Protein AF-A0A8T1FWP3-F1 (afdb_monomer)

Foldseek 3Di:
DLVVLLVVLVVCLQPQAADPPHDLVVSLVVNVVSQVVCVVSVNHDDPVNSVVSSVVRYPPPPPPPPPDPDDDD

Radius of gyration: 16.99 Å; Cα contacts (8 Å, |Δi|>4): 44; chains: 1; bounding box: 44×19×55 Å

Nearest PDB structures (foldseek):
  7nli-assembly1_B  TM=8.346E-01  e=1.805E-01  Saccharomyces cerevisiae
  7nlg-assembly2_C-2  TM=8.357E-01  e=2.794E-01  Saccharomyces cerevisiae
  8ty6-assembly1_F  TM=6.878E-01  e=2.191E+00  Human immunodeficiency virus 1
  7t12-assembly1_A  TM=6.789E-01  e=3.609E+00  HIV-1 O_MVP5180
  7t12-assembly2_K  TM=6.641E-01  e=4.931E+00  HIV-1 O_MVP5180

Organism: NCBI:txid29920

Solvent-accessible surface area (backbone atoms only — not comparable to full-atom values): 4612 Å² total; per-residue (Å²): 112,68,70,60,52,49,54,49,47,55,50,44,60,75,63,54,60,48,54,92,85,56,62,65,67,64,51,53,48,54,51,49,54,50,45,52,57,27,41,76,71,73,54,69,70,52,69,70,56,51,51,54,46,53,63,69,19,44,59,82,77,67,89,80,77,84,80,83,85,83,88,86,131

Sequence (73 aa):
MVAQKMYRLQGELHRTRLRTKGDVRSHLYTLFDIKDELEDLKAPVNNLQMVDLMLRSLPTVSLLQRTQEKGVI

Secondary structure (DSSP, 8-state):
-HHHHHHHHHHHHHH----TTS-HHHHHHHHHHHHHHHHHTT-PPPHHHHHHHHHHHS----S-SSSSSS---

Structure (mmCIF, N/CA/C/O backbone):
data_AF-A0A8T1FWP3-F1
#
_entry.id   AF-A0A8T1FWP3-F1
#
loop_
_atom_site.group_PDB
_atom_site.id
_atom_site.type_symbol
_atom_site.label_atom_id
_atom_site.label_alt_id
_atom_site.label_comp_id
_atom_site.label_asym_id
_atom_site.label_entity_id
_atom_site.label_seq_id
_atom_site.pdbx_PDB_ins_code
_atom_site.Cartn_x
_atom_site.Cartn_y
_atom_site.Cartn_z
_atom_site.occupancy
_atom_site.B_iso_or_equiv
_atom_site.auth_seq_id
_atom_site.auth_comp_id
_atom_site.auth_asym_id
_atom_site.auth_atom_id
_atom_site.pdbx_PDB_model_num
ATOM 1 N N . MET A 1 1 ? -3.923 -1.528 21.986 1.00 76.38 1 MET A N 1
ATOM 2 C CA . MET A 1 1 ? -3.331 -2.382 20.925 1.00 76.38 1 MET A CA 1
ATOM 3 C C . MET A 1 1 ? -3.572 -1.851 19.510 1.00 76.38 1 MET A C 1
ATOM 5 O O . MET A 1 1 ? -2.625 -1.833 18.739 1.00 76.38 1 MET A O 1
ATOM 9 N N . VAL A 1 2 ? -4.770 -1.351 19.177 1.00 84.44 2 VAL A N 1
ATOM 10 C CA . VAL A 1 2 ? -5.116 -0.804 17.842 1.00 84.44 2 VAL A CA 1
ATOM 11 C C . VAL A 1 2 ? -4.178 0.319 17.371 1.00 84.44 2 VAL A C 1
ATOM 13 O O . VAL A 1 2 ? -3.604 0.217 16.293 1.00 84.44 2 VAL A O 1
ATOM 16 N N . ALA A 1 3 ? -3.922 1.328 18.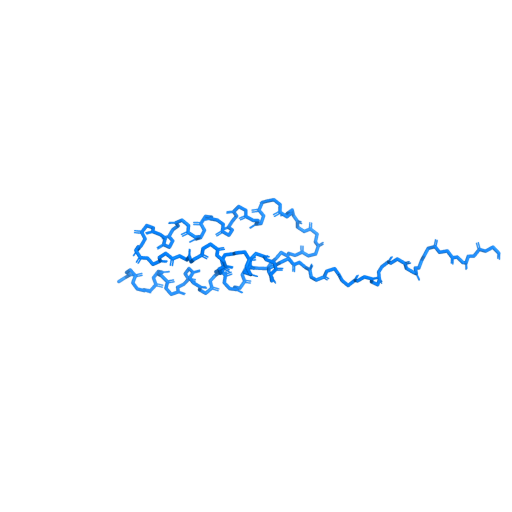212 1.00 85.50 3 ALA A N 1
ATOM 17 C CA . ALA A 1 3 ? -3.031 2.444 17.869 1.00 85.50 3 ALA A CA 1
ATOM 18 C C . ALA A 1 3 ? -1.586 2.004 17.550 1.00 85.50 3 ALA A C 1
ATOM 20 O O . ALA A 1 3 ? -0.934 2.571 16.679 1.00 85.50 3 ALA A O 1
ATOM 21 N N . GLN A 1 4 ? -1.090 0.954 18.215 1.00 90.62 4 GLN A N 1
ATOM 22 C CA . GLN A 1 4 ? 0.242 0.410 17.945 1.00 90.62 4 GLN A CA 1
ATOM 23 C C . GLN A 1 4 ? 0.286 -0.330 16.600 1.00 90.62 4 GLN A C 1
ATOM 25 O O . GLN A 1 4 ? 1.274 -0.211 15.879 1.00 90.62 4 GLN A O 1
ATOM 30 N N . LYS A 1 5 ? -0.785 -1.059 16.248 1.00 90.81 5 LYS A N 1
ATOM 31 C CA . LYS A 1 5 ? -0.916 -1.711 14.936 1.00 90.81 5 LYS A CA 1
ATOM 32 C C . LYS A 1 5 ? -0.981 -0.670 13.814 1.00 90.81 5 LYS A C 1
ATOM 34 O O . LYS A 1 5 ? -0.213 -0.773 12.866 1.00 90.81 5 LYS A O 1
ATOM 39 N N . MET A 1 6 ? -1.802 0.371 13.970 1.00 90.94 6 MET A N 1
ATOM 40 C CA . MET A 1 6 ? -1.881 1.491 13.020 1.00 90.94 6 MET A CA 1
ATOM 41 C C . MET A 1 6 ? -0.518 2.147 12.791 1.00 90.94 6 MET A C 1
ATOM 43 O O . MET A 1 6 ? -0.108 2.335 11.651 1.00 90.94 6 MET A O 1
ATOM 47 N N . TYR A 1 7 ? 0.205 2.458 13.872 1.00 91.12 7 TYR A N 1
ATOM 48 C CA . TYR A 1 7 ? 1.522 3.087 13.779 1.00 91.12 7 TYR A CA 1
ATOM 49 C C . TYR A 1 7 ? 2.527 2.210 13.019 1.00 91.12 7 TYR A C 1
ATOM 51 O O . TYR A 1 7 ? 3.299 2.710 12.201 1.00 91.12 7 TYR A O 1
ATOM 59 N N . ARG A 1 8 ? 2.499 0.890 13.252 1.00 93.19 8 ARG A N 1
ATOM 60 C CA . ARG A 1 8 ? 3.339 -0.065 12.514 1.00 93.19 8 ARG A CA 1
ATOM 61 C C . ARG A 1 8 ? 2.989 -0.096 11.030 1.00 93.19 8 ARG A C 1
ATOM 63 O O . ARG A 1 8 ? 3.891 0.089 10.222 1.00 93.19 8 ARG A O 1
ATOM 70 N N . LEU A 1 9 ? 1.708 -0.235 10.690 1.00 92.56 9 LEU A N 1
ATOM 71 C CA . LEU A 1 9 ? 1.238 -0.280 9.301 1.00 92.56 9 LEU A CA 1
ATOM 72 C C . LEU A 1 9 ? 1.543 1.020 8.544 1.00 92.56 9 LEU A C 1
ATOM 74 O O . LEU A 1 9 ? 2.028 0.980 7.417 1.00 92.56 9 LEU A O 1
ATOM 78 N N . GLN A 1 10 ? 1.364 2.185 9.176 1.00 88.94 10 GLN A N 1
ATOM 79 C CA . GLN A 1 10 ? 1.775 3.461 8.580 1.00 88.94 10 GLN A CA 1
ATOM 80 C C . GLN A 1 10 ? 3.288 3.518 8.334 1.00 88.94 10 GLN A C 1
ATOM 82 O O . GLN A 1 10 ? 3.729 4.017 7.298 1.00 88.94 10 GLN A O 1
ATOM 87 N N . GLY A 1 11 ? 4.092 2.998 9.264 1.00 90.75 11 GLY A N 1
ATOM 88 C CA . GLY A 1 11 ? 5.541 2.903 9.099 1.00 90.75 11 GLY A CA 1
ATOM 89 C C . GLY A 1 11 ? 5.951 1.951 7.974 1.00 90.75 11 GLY A C 1
ATOM 90 O O . GLY A 1 11 ? 6.851 2.276 7.200 1.00 90.75 11 GLY A O 1
ATOM 91 N N . GLU A 1 12 ? 5.291 0.800 7.861 1.00 91.31 12 GLU A N 1
ATOM 92 C CA . GLU A 1 12 ? 5.510 -0.178 6.790 1.00 91.31 12 GLU A CA 1
ATOM 93 C C . GLU A 1 12 ? 5.148 0.401 5.426 1.00 91.31 12 GLU A C 1
ATOM 95 O O . GLU A 1 12 ? 5.954 0.306 4.500 1.00 91.31 12 GLU A O 1
ATOM 100 N N . LEU A 1 13 ? 4.023 1.110 5.321 1.00 90.56 13 LEU A N 1
ATOM 101 C CA . LEU A 1 13 ? 3.600 1.764 4.085 1.00 90.56 13 LEU A CA 1
ATOM 102 C C . LEU A 1 13 ? 4.660 2.747 3.550 1.00 90.56 13 LEU A C 1
ATOM 104 O O . LEU A 1 13 ? 4.918 2.795 2.352 1.00 90.56 13 LEU A O 1
ATOM 108 N N . HIS A 1 14 ? 5.331 3.491 4.436 1.00 88.12 14 HIS A N 1
ATOM 109 C CA . HIS A 1 14 ? 6.378 4.449 4.050 1.00 88.12 14 HIS A CA 1
ATOM 110 C C . HIS A 1 14 ? 7.744 3.806 3.769 1.00 88.12 14 HIS A C 1
ATOM 112 O O . HIS A 1 14 ? 8.587 4.398 3.089 1.00 88.12 14 HIS A O 1
ATOM 118 N N . ARG A 1 15 ? 8.011 2.628 4.341 1.00 88.94 15 ARG A N 1
ATOM 119 C CA . ARG A 1 15 ? 9.317 1.952 4.253 1.00 88.94 15 ARG A CA 1
ATOM 120 C C . ARG A 1 15 ? 9.365 0.882 3.172 1.00 88.94 15 ARG A C 1
ATOM 122 O O . ARG A 1 15 ? 10.462 0.515 2.751 1.00 88.94 15 ARG A O 1
ATOM 129 N N . THR A 1 16 ? 8.212 0.392 2.730 1.00 88.69 16 THR A N 1
ATOM 130 C CA . THR A 1 16 ? 8.108 -0.643 1.703 1.00 88.69 16 THR A CA 1
ATOM 131 C C . THR A 1 16 ? 8.602 -0.084 0.375 1.00 88.69 16 THR A C 1
ATOM 133 O O . THR A 1 16 ? 7.982 0.789 -0.225 1.00 88.69 16 THR A O 1
ATOM 136 N N . ARG A 1 17 ? 9.767 -0.562 -0.072 1.00 89.50 17 ARG A N 1
ATOM 137 C CA . ARG A 1 17 ? 10.405 -0.167 -1.332 1.00 89.50 17 ARG A CA 1
ATOM 138 C C . ARG A 1 17 ? 10.627 -1.389 -2.202 1.00 89.50 17 ARG A C 1
ATOM 140 O O . ARG A 1 17 ? 11.104 -2.421 -1.725 1.00 89.50 17 ARG A O 1
ATOM 147 N N . LEU A 1 18 ? 10.331 -1.243 -3.484 1.00 86.69 18 LEU A N 1
ATOM 148 C CA . LEU A 1 18 ? 10.567 -2.266 -4.478 1.00 86.69 18 LEU A CA 1
ATOM 149 C C . LEU A 1 18 ? 12.071 -2.389 -4.720 1.00 86.69 18 LEU A C 1
ATOM 151 O O . LEU A 1 18 ? 12.763 -1.423 -5.046 1.00 86.69 18 LEU A O 1
ATOM 155 N N . ARG A 1 19 ? 12.590 -3.606 -4.564 1.00 81.88 19 ARG A N 1
ATOM 156 C CA . ARG A 1 19 ? 13.977 -3.917 -4.923 1.00 81.88 19 ARG A CA 1
ATOM 157 C C . ARG A 1 19 ? 14.139 -3.840 -6.443 1.00 81.88 19 ARG A C 1
ATOM 159 O O . ARG A 1 19 ? 13.224 -4.191 -7.174 1.00 81.88 19 ARG A O 1
ATOM 166 N N . THR A 1 20 ? 15.328 -3.480 -6.924 1.00 70.88 20 THR A N 1
ATOM 167 C CA . THR A 1 20 ? 15.641 -3.222 -8.348 1.00 70.88 20 THR A CA 1
ATOM 168 C C . THR A 1 20 ? 15.264 -4.349 -9.330 1.00 70.88 20 THR A C 1
ATOM 170 O O . THR A 1 20 ? 15.153 -4.096 -10.521 1.00 70.88 20 THR A O 1
ATOM 173 N N . LYS A 1 21 ? 15.061 -5.587 -8.856 1.00 74.62 21 LYS A N 1
ATOM 174 C CA . LYS A 1 21 ? 14.636 -6.753 -9.660 1.00 74.62 21 LYS A CA 1
ATOM 175 C C . LYS A 1 21 ? 13.293 -7.362 -9.218 1.00 74.62 21 LYS A C 1
ATOM 177 O O . LYS A 1 21 ? 12.996 -8.495 -9.580 1.00 74.62 21 LYS A O 1
ATOM 182 N N . GLY A 1 22 ? 12.535 -6.683 -8.360 1.00 77.44 22 GLY A N 1
ATOM 183 C CA . GLY A 1 22 ? 11.267 -7.199 -7.846 1.00 77.44 22 GLY A CA 1
ATOM 184 C C . GLY A 1 22 ? 10.119 -7.025 -8.840 1.00 77.44 22 GLY A C 1
ATOM 185 O O . GLY A 1 22 ? 10.140 -6.115 -9.668 1.00 77.44 22 GLY A O 1
ATOM 186 N N . ASP A 1 23 ? 9.102 -7.880 -8.728 1.00 89.19 23 ASP A N 1
ATOM 187 C CA . ASP A 1 23 ? 7.866 -7.731 -9.492 1.00 89.19 23 ASP A CA 1
ATOM 188 C C . ASP A 1 23 ? 7.073 -6.509 -9.006 1.00 89.19 23 ASP A C 1
ATOM 190 O O . ASP A 1 23 ? 6.649 -6.436 -7.850 1.00 89.19 23 ASP A O 1
ATOM 194 N N . VAL A 1 24 ? 6.862 -5.555 -9.916 1.00 90.19 24 VAL A N 1
ATOM 195 C CA . VAL A 1 24 ? 6.119 -4.317 -9.653 1.00 90.19 24 VAL A CA 1
ATOM 196 C C . VAL A 1 24 ? 4.686 -4.626 -9.240 1.00 90.19 24 VAL A C 1
ATOM 198 O O . VAL A 1 24 ? 4.171 -3.998 -8.319 1.00 90.19 24 VAL A O 1
ATOM 201 N N . ARG A 1 25 ? 4.035 -5.598 -9.891 1.00 92.00 25 ARG A N 1
ATOM 202 C CA . ARG A 1 25 ? 2.623 -5.895 -9.637 1.00 92.00 25 ARG A CA 1
ATOM 203 C C . ARG A 1 25 ? 2.419 -6.422 -8.220 1.00 92.00 25 ARG A C 1
ATOM 205 O O . ARG A 1 25 ? 1.605 -5.871 -7.486 1.00 92.00 25 ARG A O 1
ATOM 212 N N . SER A 1 26 ? 3.184 -7.441 -7.834 1.00 91.75 26 SER A N 1
ATOM 213 C CA . SER A 1 26 ? 3.139 -8.011 -6.483 1.00 91.75 26 SER A CA 1
ATOM 214 C C . SER A 1 26 ? 3.454 -6.962 -5.417 1.00 91.75 26 SER A C 1
ATOM 216 O O . SER A 1 26 ? 2.784 -6.906 -4.392 1.00 91.75 26 SER A O 1
ATOM 218 N N . HIS A 1 27 ? 4.418 -6.076 -5.680 1.00 92.44 27 HIS A N 1
ATOM 219 C CA . HIS A 1 27 ? 4.758 -4.983 -4.766 1.00 92.44 27 HIS A CA 1
ATOM 220 C C . HIS A 1 27 ? 3.618 -3.978 -4.574 1.00 92.44 27 HIS A C 1
ATOM 222 O O . HIS A 1 27 ? 3.327 -3.588 -3.445 1.00 92.44 27 HIS A O 1
ATOM 228 N N . LEU A 1 28 ? 2.942 -3.578 -5.655 1.00 92.62 28 LEU A N 1
ATOM 229 C CA . LEU A 1 28 ? 1.779 -2.695 -5.556 1.00 92.62 28 LEU A CA 1
ATOM 230 C C . LEU A 1 28 ? 0.621 -3.361 -4.802 1.00 92.62 28 LEU A C 1
ATOM 232 O O . LEU A 1 28 ? -0.052 -2.677 -4.035 1.00 92.62 28 LEU A O 1
ATOM 236 N N . TYR A 1 29 ? 0.414 -4.672 -4.968 1.00 93.56 29 TYR A N 1
ATOM 237 C CA . TYR A 1 29 ? -0.583 -5.414 -4.189 1.00 93.56 29 TYR A CA 1
ATOM 238 C C . TYR A 1 29 ? -0.281 -5.403 -2.693 1.00 93.56 29 TYR A C 1
ATOM 240 O O . TYR A 1 29 ? -1.163 -5.057 -1.920 1.00 93.56 29 TYR A O 1
ATOM 248 N N . THR A 1 30 ? 0.971 -5.623 -2.286 1.00 93.19 30 THR A N 1
ATOM 249 C CA . THR A 1 30 ? 1.352 -5.521 -0.868 1.00 93.19 30 THR A CA 1
ATOM 250 C C . THR A 1 30 ? 1.058 -4.141 -0.275 1.00 93.19 30 THR A C 1
ATOM 252 O O . THR A 1 30 ? 0.634 -4.036 0.872 1.00 93.19 30 THR A O 1
ATOM 255 N N . LEU A 1 31 ? 1.255 -3.062 -1.041 1.00 94.06 31 LEU A N 1
ATOM 256 C CA . LEU A 1 31 ? 0.894 -1.724 -0.570 1.00 94.06 31 LEU A CA 1
ATOM 257 C C . LEU A 1 31 ? -0.627 -1.581 -0.392 1.00 94.06 31 LEU A C 1
ATOM 259 O O . LEU A 1 31 ? -1.064 -0.990 0.594 1.00 94.06 31 LEU A O 1
ATOM 263 N N . PHE A 1 32 ? -1.427 -2.123 -1.315 1.00 93.69 32 PHE A N 1
ATOM 264 C CA . PHE A 1 32 ? -2.887 -2.140 -1.182 1.00 93.69 32 PHE A CA 1
ATOM 265 C C . PHE A 1 32 ? -3.357 -2.952 0.029 1.00 93.69 32 PHE A C 1
ATOM 267 O O . PHE A 1 32 ? -4.207 -2.458 0.762 1.00 93.69 32 PHE A O 1
ATOM 274 N N . ASP A 1 33 ? -2.748 -4.103 0.310 1.00 94.62 33 ASP A N 1
ATOM 275 C CA . ASP A 1 33 ? -3.081 -4.899 1.499 1.00 94.62 33 ASP A CA 1
ATOM 276 C C . ASP A 1 33 ? -2.883 -4.076 2.788 1.00 94.62 33 ASP A C 1
ATOM 278 O O . ASP A 1 33 ? -3.755 -4.034 3.656 1.00 94.62 33 ASP A O 1
ATOM 282 N N . ILE A 1 34 ? -1.779 -3.319 2.882 1.00 93.88 34 ILE A N 1
ATOM 283 C CA . ILE A 1 34 ? -1.516 -2.417 4.020 1.00 93.88 34 ILE A CA 1
ATOM 284 C C . ILE A 1 34 ? -2.557 -1.288 4.094 1.00 93.88 34 ILE A C 1
ATOM 286 O O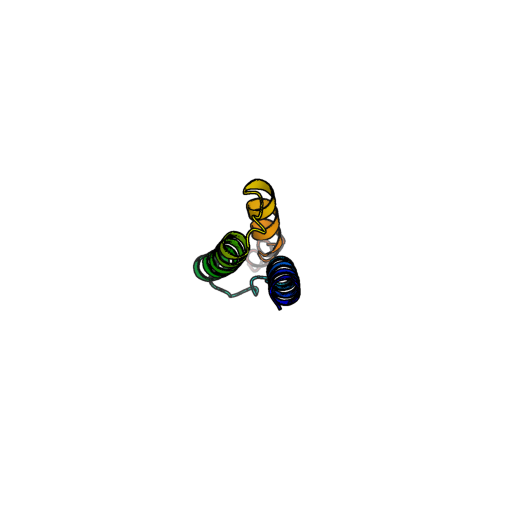 . ILE A 1 34 ? -2.986 -0.915 5.190 1.00 93.88 34 ILE A O 1
ATOM 290 N N . LYS A 1 35 ? -2.958 -0.717 2.948 1.00 93.56 35 LYS A N 1
ATOM 291 C CA . LYS A 1 35 ? -4.005 0.318 2.889 1.00 93.56 35 LYS A CA 1
ATOM 292 C C . LYS A 1 35 ? -5.327 -0.223 3.433 1.00 93.56 35 LYS A C 1
ATOM 294 O O . LYS A 1 35 ? -5.973 0.464 4.223 1.00 93.56 35 LYS A O 1
ATOM 299 N N . ASP A 1 36 ? -5.719 -1.416 3.016 1.00 94.56 36 ASP A N 1
ATOM 300 C CA . ASP A 1 36 ? -7.006 -1.999 3.386 1.00 94.56 36 ASP A CA 1
ATOM 301 C C . ASP A 1 36 ? -7.011 -2.397 4.873 1.00 94.56 36 ASP A C 1
ATOM 303 O O . ASP A 1 36 ? -7.960 -2.086 5.593 1.00 94.56 36 ASP A O 1
ATOM 307 N N . GLU A 1 37 ? -5.892 -2.909 5.403 1.00 94.44 37 GLU A N 1
ATOM 308 C CA . GLU A 1 37 ? -5.736 -3.115 6.850 1.00 94.44 37 GLU A CA 1
ATOM 309 C C . GLU A 1 37 ? -5.829 -1.810 7.662 1.00 94.44 37 GLU A C 1
ATOM 311 O O . GLU A 1 37 ? -6.343 -1.800 8.783 1.00 94.44 37 GLU A O 1
ATOM 316 N N . LEU A 1 38 ? -5.322 -0.692 7.134 1.00 93.31 38 LEU A N 1
ATOM 317 C CA . LEU A 1 38 ? -5.459 0.622 7.770 1.00 93.31 38 LEU A CA 1
ATOM 318 C C . LEU A 1 38 ? -6.910 1.129 7.735 1.00 93.31 38 LEU A C 1
ATOM 320 O O . LEU A 1 38 ? -7.368 1.755 8.697 1.00 93.31 38 LEU A O 1
ATOM 324 N N . GLU A 1 39 ? -7.643 0.835 6.664 1.00 93.88 39 GLU A N 1
ATOM 325 C CA . GLU A 1 39 ? -9.060 1.165 6.507 1.00 93.88 39 GLU A CA 1
ATOM 326 C C . GLU A 1 39 ? -9.936 0.409 7.519 1.00 93.88 39 GLU A C 1
ATOM 328 O O . GLU A 1 39 ? -10.749 1.031 8.215 1.00 93.88 39 GLU A O 1
ATOM 333 N N . ASP A 1 40 ? -9.681 -0.888 7.708 1.00 94.19 40 ASP A N 1
ATOM 334 C CA . ASP A 1 40 ? -10.332 -1.722 8.729 1.00 94.19 40 ASP A CA 1
ATOM 335 C C . ASP A 1 40 ? -10.119 -1.177 10.146 1.00 94.19 40 ASP A C 1
ATOM 337 O O . ASP A 1 40 ? -11.013 -1.213 10.997 1.00 94.19 40 ASP A O 1
ATOM 341 N N . LEU A 1 41 ? -8.942 -0.600 10.397 1.00 92.69 41 LEU A N 1
ATOM 342 C CA . LEU A 1 41 ? -8.611 0.035 11.668 1.00 92.69 41 LEU A CA 1
ATOM 343 C C . LEU A 1 41 ? -9.233 1.434 11.828 1.00 92.69 41 LEU A C 1
ATOM 345 O O . LEU A 1 41 ? -9.065 2.030 12.885 1.00 92.69 41 LEU A O 1
ATOM 349 N N . LYS A 1 42 ? -9.989 1.956 10.852 1.00 91.38 42 LYS A N 1
ATOM 350 C CA . LYS A 1 42 ? -10.526 3.336 10.825 1.00 91.38 42 LYS A CA 1
ATOM 351 C C . LYS A 1 42 ? -9.454 4.426 10.685 1.00 91.38 42 LYS A C 1
ATOM 353 O O . LYS A 1 42 ? -9.664 5.557 11.119 1.00 91.38 42 LYS A O 1
ATOM 358 N N . ALA A 1 43 ? -8.329 4.110 10.046 1.00 90.19 43 ALA A N 1
ATOM 359 C CA . ALA A 1 43 ? -7.265 5.055 9.707 1.00 90.19 43 ALA A CA 1
ATOM 360 C C . ALA A 1 43 ? -7.049 5.121 8.179 1.00 90.19 43 ALA A C 1
ATOM 362 O O . ALA A 1 43 ? -5.979 4.746 7.699 1.00 90.19 43 ALA A O 1
ATOM 363 N N . PRO A 1 44 ? -8.050 5.571 7.396 1.00 90.69 44 PRO A N 1
ATOM 364 C CA . PRO A 1 44 ? -7.992 5.509 5.939 1.00 90.69 44 PRO A CA 1
ATOM 365 C C . PRO A 1 44 ? -6.845 6.355 5.373 1.00 90.69 44 PRO A C 1
ATOM 367 O O . PRO A 1 44 ? -6.587 7.473 5.825 1.00 90.69 44 PRO A O 1
ATOM 370 N N . VAL A 1 45 ? -6.190 5.831 4.338 1.00 89.88 45 VAL A N 1
ATOM 371 C CA . VAL A 1 45 ? -5.180 6.554 3.555 1.00 89.88 45 VAL A CA 1
ATOM 372 C C . VAL A 1 45 ? -5.853 7.147 2.321 1.00 89.88 45 VAL A C 1
ATOM 374 O O . VAL A 1 45 ? -6.571 6.453 1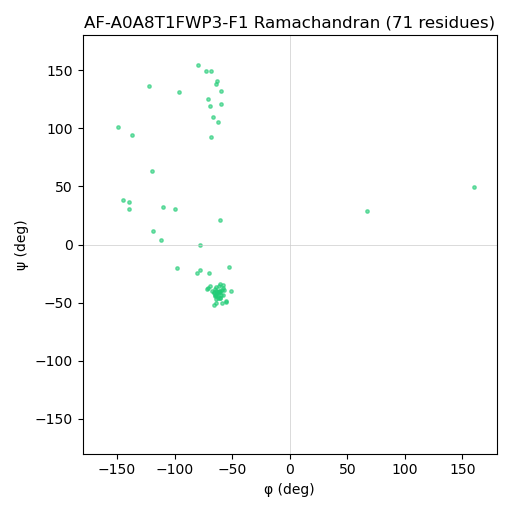.605 1.00 89.88 45 VAL A O 1
ATOM 377 N N . ASN A 1 46 ? -5.622 8.432 2.053 1.00 93.06 46 ASN A N 1
ATOM 378 C CA . ASN A 1 46 ? -6.169 9.091 0.867 1.00 93.06 46 ASN A CA 1
ATOM 379 C C . ASN A 1 46 ? -5.597 8.460 -0.415 1.00 93.06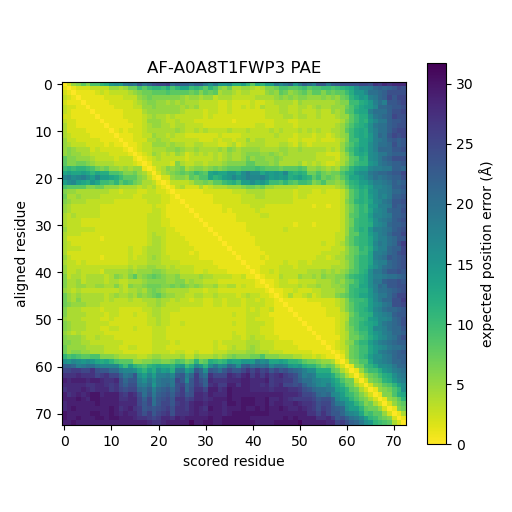 4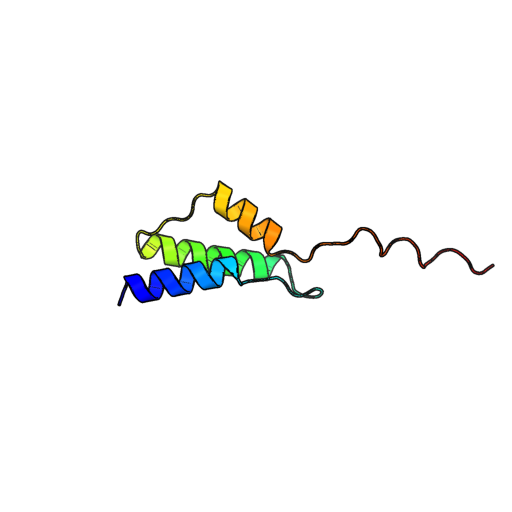6 ASN A C 1
ATOM 381 O O . ASN A 1 46 ? -4.389 8.257 -0.519 1.00 93.06 46 ASN A O 1
ATOM 385 N N . ASN A 1 47 ? -6.434 8.255 -1.432 1.00 92.12 47 ASN A N 1
ATOM 386 C CA . ASN A 1 47 ? -6.024 7.768 -2.752 1.00 92.12 47 ASN A CA 1
ATOM 387 C C . ASN A 1 47 ? -4.858 8.569 -3.354 1.00 92.12 47 ASN A C 1
ATOM 389 O O . ASN A 1 47 ? -3.943 7.980 -3.921 1.00 92.12 47 ASN A O 1
ATOM 393 N N . LEU A 1 48 ? -4.840 9.899 -3.196 1.00 94.94 48 LEU A N 1
ATOM 394 C CA . LEU A 1 48 ? -3.732 10.717 -3.705 1.00 94.94 48 LEU A CA 1
ATOM 395 C C . LEU A 1 48 ? -2.420 10.448 -2.951 1.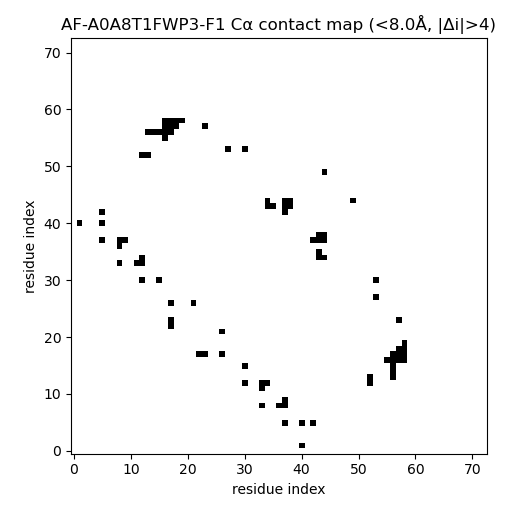00 94.94 48 LEU A C 1
ATOM 397 O O . LEU A 1 48 ? -1.359 10.361 -3.564 1.00 94.94 48 LEU A O 1
ATOM 401 N N . GLN A 1 49 ? -2.500 10.273 -1.628 1.00 91.19 49 GLN A N 1
ATOM 402 C CA . GLN A 1 49 ? -1.347 9.877 -0.813 1.00 91.19 49 GLN A CA 1
ATOM 403 C C . GLN A 1 49 ? -0.873 8.475 -1.200 1.00 91.19 49 GLN A C 1
ATOM 405 O O . GLN A 1 49 ? 0.327 8.239 -1.286 1.00 91.19 49 GLN A O 1
ATOM 410 N N . MET A 1 50 ? -1.806 7.567 -1.495 1.00 94.12 50 MET A N 1
ATOM 411 C CA . MET A 1 50 ? -1.495 6.211 -1.933 1.00 94.12 50 MET A CA 1
ATOM 412 C C . MET A 1 50 ? -0.695 6.206 -3.236 1.00 94.12 50 MET A C 1
ATOM 414 O O . MET A 1 50 ? 0.322 5.524 -3.331 1.00 94.12 50 MET A O 1
ATOM 418 N N . VAL A 1 51 ? -1.114 7.007 -4.220 1.00 92.56 51 VAL A N 1
ATOM 419 C CA . VAL A 1 51 ? -0.403 7.140 -5.498 1.00 92.56 51 VAL A CA 1
ATOM 420 C C . VAL A 1 51 ? 1.004 7.708 -5.293 1.00 92.56 51 VAL A C 1
ATOM 422 O O . VAL A 1 51 ? 1.960 7.152 -5.830 1.00 92.56 51 VAL A O 1
ATOM 425 N N . ASP A 1 52 ? 1.164 8.766 -4.491 1.00 92.12 52 ASP A N 1
ATOM 426 C CA . ASP A 1 52 ? 2.489 9.330 -4.180 1.00 92.12 52 ASP A CA 1
ATOM 427 C C . ASP A 1 52 ? 3.403 8.294 -3.497 1.00 92.12 52 ASP A C 1
ATOM 429 O O . ASP A 1 52 ? 4.557 8.125 -3.896 1.00 92.12 52 ASP A O 1
ATOM 433 N N . LEU A 1 53 ? 2.878 7.529 -2.536 1.00 92.00 53 LEU A N 1
ATOM 434 C CA . LEU A 1 53 ? 3.620 6.468 -1.846 1.00 92.00 53 LEU A CA 1
ATOM 435 C C . LEU A 1 53 ? 4.020 5.332 -2.792 1.00 92.00 53 LEU A C 1
ATOM 437 O O . LEU A 1 53 ? 5.173 4.899 -2.771 1.00 92.00 53 LEU A O 1
ATOM 441 N N . MET A 1 54 ? 3.114 4.895 -3.668 1.00 92.19 54 MET A N 1
ATOM 442 C CA . MET A 1 54 ? 3.414 3.895 -4.694 1.00 92.19 54 MET A CA 1
ATOM 443 C 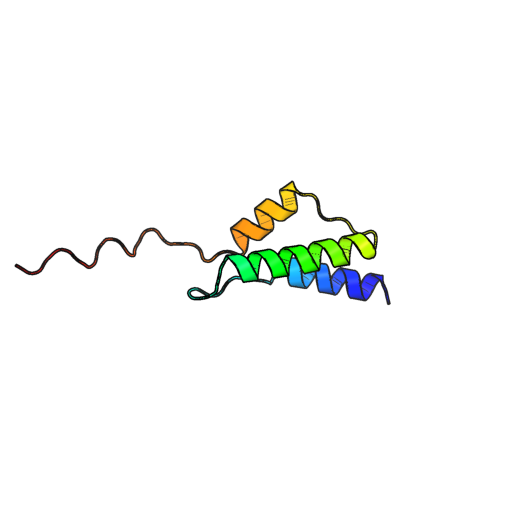C . MET A 1 54 ? 4.545 4.365 -5.601 1.00 92.19 54 MET A C 1
ATOM 445 O O . MET A 1 54 ? 5.528 3.646 -5.757 1.00 92.19 54 MET A O 1
ATOM 449 N N . LEU A 1 55 ? 4.467 5.583 -6.136 1.00 90.56 55 LEU A N 1
ATOM 450 C CA . LEU A 1 55 ? 5.501 6.121 -7.021 1.00 90.56 55 LEU A CA 1
ATOM 451 C C . LEU A 1 55 ? 6.861 6.232 -6.320 1.00 90.56 55 LEU A C 1
ATOM 453 O O . LEU A 1 55 ? 7.880 5.867 -6.904 1.00 90.56 55 LEU A O 1
ATOM 457 N N . ARG A 1 56 ? 6.884 6.663 -5.052 1.00 90.38 56 ARG A N 1
ATOM 458 C CA . ARG A 1 56 ? 8.113 6.740 -4.240 1.00 90.38 56 ARG A CA 1
ATOM 459 C C . ARG A 1 56 ? 8.681 5.377 -3.853 1.00 90.38 56 ARG A C 1
ATOM 461 O O . ARG A 1 56 ? 9.870 5.280 -3.553 1.00 90.38 56 ARG A O 1
ATOM 468 N N . SER A 1 57 ? 7.841 4.346 -3.814 1.00 91.25 57 SER A N 1
ATOM 469 C CA . SER A 1 57 ? 8.256 2.988 -3.468 1.00 91.25 57 SER A CA 1
ATOM 470 C C . SER A 1 57 ? 8.960 2.266 -4.617 1.00 91.25 57 SER A C 1
ATOM 472 O O . SER A 1 57 ? 9.709 1.324 -4.365 1.00 91.25 57 SER A O 1
ATOM 474 N N . LEU A 1 58 ? 8.737 2.690 -5.865 1.00 90.38 58 LEU A N 1
ATOM 475 C CA . LEU A 1 58 ? 9.368 2.094 -7.038 1.00 90.38 58 LEU A CA 1
ATOM 476 C C . LEU A 1 58 ? 10.855 2.476 -7.109 1.00 90.38 58 LEU A C 1
ATOM 478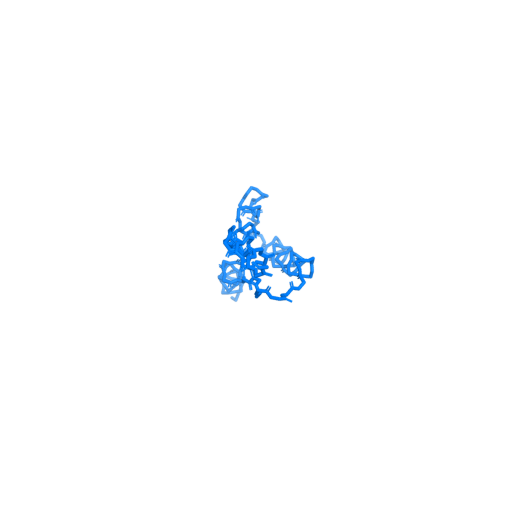 O O . LEU A 1 58 ? 11.239 3.566 -6.672 1.00 90.38 58 LEU A O 1
ATOM 482 N N . PRO A 1 59 ? 11.720 1.607 -7.664 1.00 85.50 59 PRO A N 1
ATOM 483 C CA . PRO A 1 59 ? 13.104 1.974 -7.894 1.00 85.50 59 PRO A CA 1
ATOM 484 C C . PRO A 1 59 ? 13.133 3.186 -8.820 1.00 85.50 59 PRO A C 1
ATOM 486 O O . PRO A 1 59 ? 12.479 3.207 -9.865 1.00 85.50 59 PRO A O 1
ATOM 489 N N . THR A 1 60 ? 13.909 4.199 -8.448 1.00 76.12 60 THR A N 1
ATOM 490 C CA . THR A 1 60 ? 14.183 5.318 -9.340 1.00 76.12 60 THR A CA 1
ATOM 491 C C . THR A 1 60 ? 14.921 4.751 -10.544 1.00 76.12 60 THR A C 1
ATOM 493 O O . THR A 1 60 ? 16.088 4.373 -10.441 1.00 76.12 60 THR A O 1
ATOM 496 N N . VAL A 1 61 ? 14.234 4.639 -11.681 1.00 63.41 61 VAL A N 1
ATOM 497 C CA . VAL A 1 61 ? 14.896 4.348 -12.948 1.00 63.41 61 VAL A CA 1
ATOM 498 C C . VAL A 1 61 ? 15.710 5.595 -13.260 1.00 63.41 61 VAL A C 1
ATOM 500 O O . VAL A 1 61 ? 15.198 6.567 -13.812 1.00 63.41 61 VAL A O 1
ATOM 503 N N . SER A 1 62 ? 16.976 5.620 -12.842 1.00 51.94 62 SER A N 1
ATOM 504 C CA . SER A 1 62 ? 17.905 6.571 -13.423 1.00 51.94 62 SER A CA 1
ATOM 505 C C . SER A 1 62 ? 17.929 6.255 -14.917 1.00 51.94 62 SER A C 1
ATOM 507 O O . SER A 1 62 ? 18.229 5.138 -15.336 1.00 51.94 62 SER A O 1
ATOM 509 N N . LEU A 1 63 ? 17.574 7.236 -15.742 1.00 51.03 63 LEU A N 1
ATOM 510 C CA . LEU A 1 63 ? 17.626 7.199 -17.209 1.00 51.03 63 LEU A CA 1
ATOM 511 C C . LEU A 1 63 ? 19.057 6.972 -17.772 1.00 51.03 63 LEU A C 1
ATOM 513 O O . LEU A 1 63 ? 19.326 7.265 -18.930 1.00 51.03 63 LEU A O 1
ATOM 517 N N . LEU A 1 64 ? 19.982 6.425 -16.979 1.00 48.94 64 LEU A N 1
ATOM 518 C CA . LEU A 1 64 ? 21.412 6.258 -17.240 1.00 48.94 64 LEU A CA 1
ATOM 519 C C . LEU A 1 64 ? 21.818 4.788 -17.448 1.00 48.94 64 LEU A C 1
ATOM 521 O O . LEU A 1 64 ? 22.931 4.396 -17.119 1.00 48.94 64 LEU A O 1
ATOM 525 N N . GLN A 1 65 ? 20.939 3.957 -18.010 1.00 47.31 65 GLN A N 1
ATOM 526 C CA . GLN A 1 65 ? 21.338 2.642 -18.544 1.00 47.31 65 GLN A CA 1
ATOM 527 C C . GLN A 1 65 ? 21.230 2.541 -20.075 1.00 47.31 65 GLN A C 1
ATOM 529 O O . GLN A 1 65 ? 21.527 1.496 -20.639 1.00 47.31 65 GLN A O 1
ATOM 534 N N . ARG A 1 66 ? 20.886 3.630 -20.781 1.00 44.75 66 ARG A N 1
ATOM 535 C CA . ARG A 1 66 ? 20.822 3.674 -22.258 1.00 44.75 66 ARG A CA 1
ATOM 536 C C . ARG A 1 66 ? 22.052 4.300 -22.933 1.00 44.75 66 ARG A C 1
ATOM 538 O O . ARG A 1 66 ? 21.932 4.869 -24.013 1.00 44.75 66 ARG A O 1
ATOM 545 N N . THR A 1 67 ? 23.239 4.174 -22.339 1.00 44.91 67 THR A N 1
ATOM 546 C CA . THR A 1 67 ? 24.471 4.705 -22.957 1.00 44.91 67 THR A CA 1
ATOM 547 C C . THR A 1 67 ? 25.712 3.847 -22.697 1.00 44.91 67 THR A C 1
ATOM 549 O O . THR A 1 67 ? 26.790 4.379 -22.473 1.00 44.91 67 THR A O 1
ATOM 552 N N . GLN A 1 68 ? 25.586 2.515 -22.708 1.00 46.00 68 GLN A N 1
ATOM 553 C CA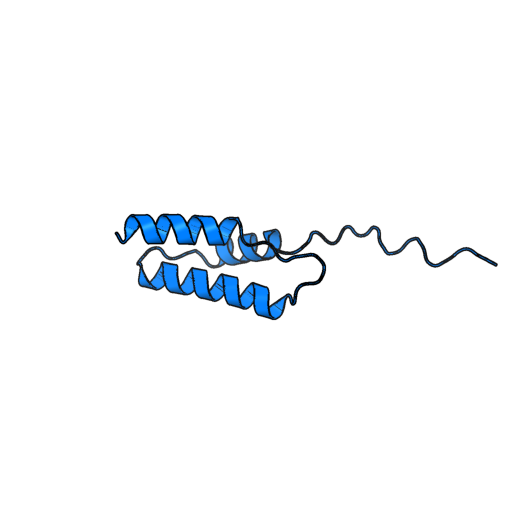 . GLN A 1 68 ? 26.743 1.597 -22.700 1.00 46.00 68 GLN A CA 1
ATOM 554 C C . GLN A 1 68 ? 26.550 0.383 -23.631 1.00 46.00 68 GLN A C 1
ATOM 556 O O . GLN A 1 68 ? 27.066 -0.691 -23.364 1.00 46.00 68 GLN A O 1
ATOM 561 N N . GLU A 1 69 ? 25.808 0.529 -24.734 1.00 48.47 69 GLU A N 1
ATOM 562 C CA . GLU A 1 69 ? 25.715 -0.526 -25.764 1.00 48.47 69 GLU A CA 1
ATOM 563 C C . GLU A 1 69 ? 25.726 0.036 -27.194 1.00 48.47 69 GLU A C 1
ATOM 565 O O . GLU A 1 69 ? 25.023 -0.465 -28.060 1.00 48.47 69 GLU A O 1
ATOM 570 N N . LYS A 1 70 ? 26.493 1.095 -27.486 1.00 48.16 70 LYS A N 1
ATOM 571 C CA . LYS A 1 70 ? 26.852 1.440 -28.878 1.00 48.16 70 LYS A CA 1
ATOM 572 C C . LYS A 1 70 ? 28.218 2.115 -28.914 1.00 48.16 70 LYS A C 1
ATOM 574 O O . LYS A 1 70 ? 28.311 3.303 -28.624 1.00 48.16 70 LYS A O 1
ATOM 579 N N . GLY A 1 71 ? 29.259 1.364 -29.275 1.00 47.03 71 GLY A N 1
ATOM 580 C CA . GLY A 1 71 ? 30.576 1.945 -29.538 1.00 47.03 71 GLY A CA 1
ATOM 581 C C . GLY A 1 71 ? 31.760 0.985 -29.473 1.00 47.03 71 GLY A C 1
ATOM 582 O O . GLY A 1 71 ? 32.735 1.312 -28.812 1.00 47.03 71 GLY A O 1
ATOM 583 N N . VAL A 1 72 ? 31.695 -0.170 -30.141 1.00 46.84 72 VAL A N 1
ATOM 584 C CA . VAL A 1 72 ? 32.903 -0.863 -30.623 1.00 46.84 72 VAL A CA 1
ATOM 585 C C . VAL A 1 72 ? 32.608 -1.348 -32.042 1.00 46.84 72 VAL A C 1
ATOM 587 O O . VAL A 1 72 ? 31.976 -2.386 -32.231 1.00 46.84 72 VAL A O 1
ATOM 590 N N . ILE A 1 73 ? 33.002 -0.537 -33.021 1.00 53.94 73 ILE A N 1
ATOM 591 C CA . ILE A 1 73 ? 33.414 -0.967 -34.362 1.00 53.94 73 ILE A CA 1
ATOM 592 C C . ILE A 1 73 ? 34.739 -0.260 -34.612 1.00 53.94 73 ILE A C 1
ATOM 594 O O . ILE A 1 73 ? 34.771 0.968 -34.364 1.00 53.94 73 ILE A O 1
#

pLDDT: mean 82.67, std 16.29, range [44.75, 94.94]

Mean predicted aligned error: 8.76 Å